Protein AF-A0A2L2WXB0-F1 (afdb_monomer)

pLDDT: mean 88.4, std 12.54, range [38.09, 97.31]

Structure (mmCIF, N/CA/C/O backbone):
data_AF-A0A2L2WXB0-F1
#
_entry.id   AF-A0A2L2WXB0-F1
#
loop_
_atom_site.group_PDB
_atom_site.id
_atom_site.type_symbol
_atom_site.label_atom_id
_atom_site.label_alt_id
_atom_site.label_comp_id
_atom_site.label_asym_id
_atom_site.label_entity_id
_atom_site.label_seq_id
_atom_site.pdbx_PDB_ins_code
_atom_site.Cartn_x
_atom_site.Cartn_y
_atom_site.Cartn_z
_atom_site.occupancy
_atom_site.B_iso_or_equiv
_atom_site.auth_seq_id
_atom_site.auth_comp_id
_atom_site.auth_asym_id
_atom_site.auth_atom_id
_atom_site.pdbx_PDB_model_num
ATOM 1 N N . MET A 1 1 ? -18.868 16.029 22.127 1.00 44.47 1 MET A N 1
ATOM 2 C CA . MET A 1 1 ? -17.450 16.137 21.742 1.00 44.47 1 MET A CA 1
ATOM 3 C C . MET A 1 1 ? -17.252 15.079 20.681 1.00 44.47 1 MET A C 1
ATOM 5 O O . MET A 1 1 ? -17.358 13.904 21.008 1.00 44.47 1 MET A O 1
ATOM 9 N N . GLU A 1 2 ? -17.184 15.479 19.413 1.00 50.97 2 GLU A N 1
ATOM 10 C CA . GLU A 1 2 ? -16.897 14.535 18.332 1.00 50.97 2 GLU A CA 1
ATOM 11 C C . GLU A 1 2 ? -15.580 13.829 18.655 1.00 50.97 2 GLU A C 1
ATOM 13 O O . GLU A 1 2 ? -14.612 14.472 19.057 1.00 50.97 2 GLU A O 1
ATOM 18 N N . ASN A 1 3 ? -15.576 12.501 18.558 1.00 55.81 3 ASN A N 1
ATOM 19 C CA . ASN A 1 3 ? -14.365 11.707 18.689 1.00 55.81 3 ASN A CA 1
ATOM 20 C C . ASN A 1 3 ? -13.390 12.162 17.597 1.00 55.81 3 ASN A C 1
ATOM 22 O O . ASN A 1 3 ? -13.584 11.820 16.429 1.00 55.81 3 ASN A O 1
ATOM 26 N N . GLU A 1 4 ? -12.370 12.940 17.959 1.00 64.00 4 GLU A N 1
ATOM 27 C CA . GLU A 1 4 ? -11.266 13.262 17.058 1.00 64.00 4 GLU A CA 1
ATOM 28 C C . GLU A 1 4 ? -10.707 11.951 16.497 1.00 64.00 4 GLU A C 1
ATOM 30 O O . GLU A 1 4 ? -10.203 11.099 17.232 1.00 64.00 4 GLU A O 1
ATOM 35 N N . LYS A 1 5 ? -10.820 11.760 15.180 1.00 76.19 5 LYS A N 1
ATOM 36 C CA . LYS A 1 5 ? -10.159 10.650 14.496 1.00 76.19 5 LYS A CA 1
ATOM 37 C C . LYS A 1 5 ? -8.662 10.948 14.464 1.00 76.19 5 LYS A C 1
ATOM 39 O O . LYS A 1 5 ? -8.173 11.567 13.525 1.00 76.19 5 LYS A O 1
ATOM 44 N N . THR A 1 6 ? -7.937 10.532 15.497 1.00 87.25 6 THR A N 1
ATOM 45 C CA . THR A 1 6 ? -6.479 10.658 15.536 1.00 87.25 6 THR A CA 1
ATOM 46 C C . THR A 1 6 ? -5.844 9.679 14.539 1.00 87.25 6 THR A C 1
ATOM 48 O O . THR A 1 6 ? -6.083 8.472 14.646 1.00 87.25 6 THR A O 1
ATOM 51 N N . PRO A 1 7 ? -5.028 10.147 13.577 1.00 92.19 7 PRO A N 1
ATOM 52 C CA . PRO A 1 7 ? -4.304 9.259 12.675 1.00 92.19 7 PRO A CA 1
ATOM 53 C C . PRO A 1 7 ? -3.318 8.365 13.438 1.00 92.19 7 PRO A C 1
ATOM 55 O O . PRO A 1 7 ? -2.569 8.843 14.291 1.00 92.19 7 PRO A O 1
ATOM 58 N N . LEU A 1 8 ? -3.283 7.074 13.100 1.00 94.19 8 LEU A N 1
ATOM 59 C CA . LEU A 1 8 ? -2.271 6.142 13.597 1.00 94.19 8 LEU A CA 1
ATOM 60 C C . LEU A 1 8 ? -1.116 6.044 12.596 1.00 94.19 8 LEU A C 1
ATOM 62 O O . LEU A 1 8 ? -1.323 5.693 11.436 1.00 94.19 8 LEU A O 1
ATOM 66 N N . TYR A 1 9 ? 0.106 6.291 13.064 1.00 95.56 9 TYR A N 1
ATOM 67 C CA . TYR A 1 9 ? 1.318 6.164 12.258 1.00 95.56 9 TYR A CA 1
ATOM 68 C C . TYR A 1 9 ? 1.987 4.811 12.509 1.00 95.56 9 TYR A C 1
ATOM 70 O O . TYR A 1 9 ? 2.320 4.475 13.645 1.00 95.56 9 TYR A O 1
ATOM 78 N N . VAL A 1 10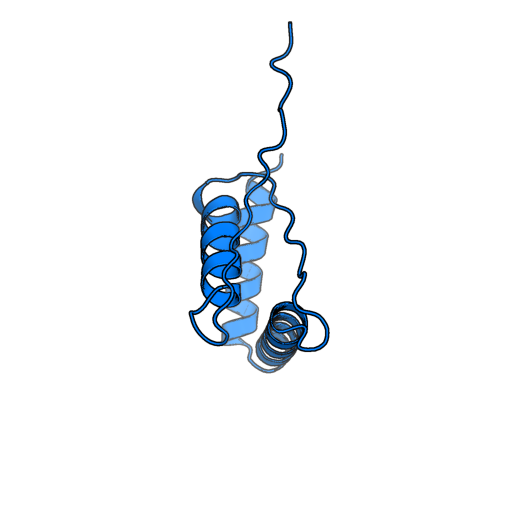 ? 2.204 4.037 11.443 1.00 96.00 10 VAL A N 1
ATOM 79 C CA . VAL A 1 10 ? 2.840 2.712 11.495 1.00 96.00 10 VAL A CA 1
ATOM 80 C C . VAL A 1 10 ? 4.039 2.696 10.555 1.00 96.00 10 VAL A C 1
ATOM 82 O O . VAL A 1 10 ? 3.920 3.081 9.394 1.00 96.00 10 VAL A O 1
ATOM 85 N N . ALA A 1 11 ? 5.188 2.224 11.043 1.00 95.31 11 ALA A N 1
ATOM 86 C CA . ALA A 1 11 ? 6.411 2.105 10.256 1.00 95.31 11 ALA A CA 1
ATOM 87 C C . ALA A 1 11 ? 6.942 0.667 10.281 1.00 95.31 11 ALA A C 1
ATOM 89 O O . ALA A 1 11 ? 7.242 0.121 11.342 1.00 95.31 11 ALA A O 1
ATOM 90 N N . PHE A 1 12 ? 7.111 0.074 9.100 1.00 93.69 12 PHE A N 1
ATOM 91 C CA . PHE A 1 12 ? 7.818 -1.194 8.931 1.00 93.69 12 PHE A CA 1
ATOM 92 C C . PHE A 1 12 ? 9.282 -0.909 8.594 1.00 93.69 12 PHE A C 1
ATOM 94 O O . PHE A 1 12 ? 9.624 -0.615 7.449 1.00 93.69 12 PHE A O 1
ATOM 101 N N . SER A 1 13 ? 10.157 -0.981 9.596 1.00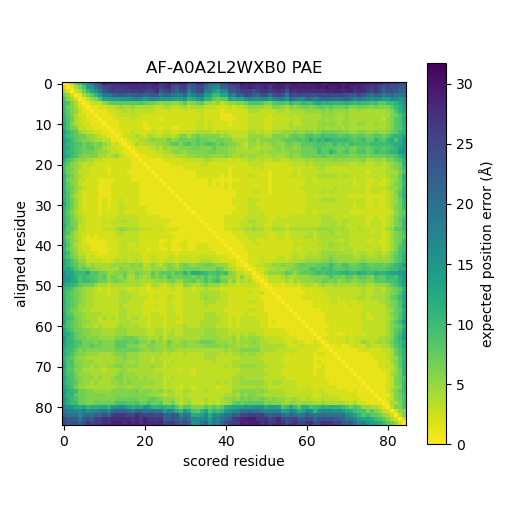 92.19 13 SER A N 1
ATOM 102 C CA . SER A 1 13 ? 11.572 -0.636 9.459 1.00 92.19 13 SER A CA 1
ATO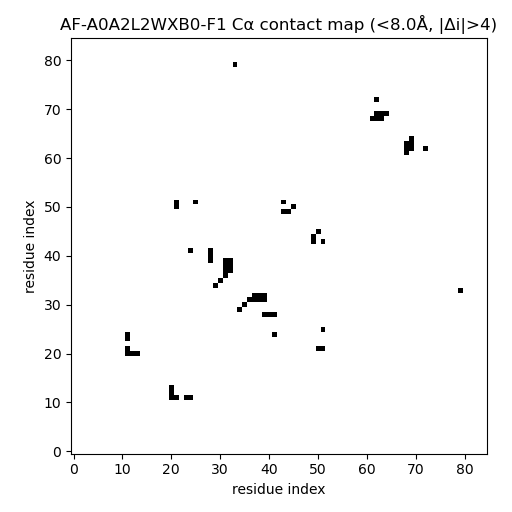M 103 C C . SER A 1 13 ? 12.490 -1.765 9.934 1.00 92.19 13 SER A C 1
ATOM 105 O O . SER A 1 13 ? 12.187 -2.528 10.845 1.00 92.19 13 SER A O 1
ATOM 107 N N . THR A 1 14 ? 13.631 -1.903 9.262 1.00 89.06 14 THR A N 1
ATOM 108 C CA . THR A 1 14 ? 14.732 -2.790 9.655 1.00 89.06 14 THR A CA 1
ATOM 109 C C . THR A 1 14 ? 15.996 -2.403 8.893 1.00 89.06 14 THR A C 1
ATOM 111 O O . THR A 1 14 ? 15.918 -1.915 7.758 1.00 89.06 14 THR A O 1
ATOM 114 N N . GLN A 1 15 ? 17.151 -2.686 9.493 1.00 86.69 15 GLN A N 1
ATOM 115 C CA . GLN A 1 15 ? 18.464 -2.483 8.882 1.00 86.69 15 GLN A CA 1
ATOM 116 C C . GLN A 1 15 ? 18.745 -3.481 7.747 1.00 86.69 15 GLN A C 1
ATOM 118 O O . GLN A 1 15 ? 19.523 -3.186 6.847 1.00 86.69 15 GLN A O 1
ATOM 123 N N . LYS A 1 16 ? 18.101 -4.659 7.749 1.00 88.94 16 LYS A N 1
ATOM 124 C CA . LYS A 1 16 ? 18.362 -5.700 6.747 1.00 88.94 16 LYS A CA 1
ATOM 125 C C . LYS A 1 16 ? 17.518 -5.487 5.482 1.00 88.94 16 LYS A C 1
ATOM 127 O O . LYS A 1 16 ? 16.291 -5.332 5.532 1.00 88.94 16 LYS A O 1
ATOM 132 N N . GLY A 1 17 ? 18.181 -5.481 4.327 1.00 86.19 17 GLY A N 1
ATOM 133 C CA . GLY A 1 17 ? 17.534 -5.519 3.012 1.00 86.19 17 GLY A CA 1
ATOM 134 C C . GLY A 1 17 ? 16.858 -6.869 2.752 1.00 86.19 17 GLY A C 1
ATOM 135 O O . GLY A 1 17 ? 17.261 -7.888 3.307 1.00 86.19 17 GLY A O 1
ATOM 136 N N . GLY A 1 18 ? 15.805 -6.884 1.933 1.00 86.88 18 GLY A N 1
ATOM 137 C CA . GLY A 1 18 ? 15.180 -8.133 1.474 1.00 86.88 18 GLY A CA 1
ATOM 138 C C . GLY A 1 18 ? 14.351 -8.912 2.505 1.00 86.88 18 GLY A C 1
ATOM 139 O O . GLY A 1 18 ? 13.894 -10.003 2.198 1.00 86.88 18 GLY A O 1
ATOM 140 N N . VAL A 1 19 ? 14.096 -8.378 3.705 1.00 91.50 19 VAL A N 1
ATOM 141 C CA . VAL A 1 19 ? 13.266 -9.072 4.719 1.00 91.50 19 VAL A CA 1
ATOM 142 C C . VAL A 1 19 ? 11.753 -8.949 4.495 1.00 91.50 19 VAL A C 1
ATOM 144 O O . VAL A 1 19 ? 10.970 -9.411 5.317 1.00 91.50 19 VAL A O 1
ATOM 147 N N . GLY A 1 20 ? 11.334 -8.264 3.427 1.00 92.12 20 GLY A N 1
ATOM 148 C CA . GLY A 1 20 ? 9.918 -8.097 3.093 1.00 92.12 20 GLY A CA 1
ATOM 149 C C . GLY A 1 20 ? 9.237 -6.849 3.661 1.00 92.12 20 GLY A C 1
ATOM 150 O O . GLY A 1 20 ? 8.015 -6.829 3.708 1.00 92.12 20 GLY A O 1
ATOM 151 N N . LYS A 1 21 ? 9.972 -5.795 4.058 1.00 93.75 21 LYS A N 1
ATOM 152 C C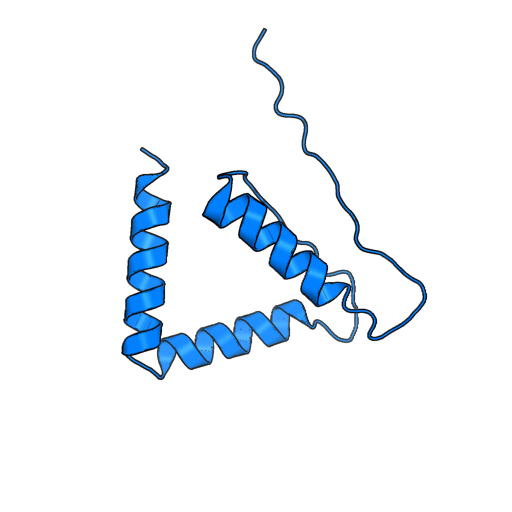A . LYS A 1 21 ? 9.376 -4.523 4.538 1.00 93.75 21 LYS A CA 1
ATOM 153 C C . LYS A 1 21 ? 8.268 -4.013 3.611 1.00 93.75 21 LYS A C 1
ATOM 155 O O . LYS A 1 21 ? 7.139 -3.826 4.041 1.00 93.75 21 LYS A O 1
ATOM 160 N N . THR A 1 22 ? 8.587 -3.868 2.327 1.00 93.44 22 THR A N 1
ATOM 161 C CA . THR A 1 22 ? 7.651 -3.429 1.286 1.00 93.44 22 THR A CA 1
ATOM 162 C C . THR A 1 22 ? 6.434 -4.345 1.198 1.00 93.44 22 THR A C 1
ATOM 164 O O . THR A 1 22 ? 5.305 -3.868 1.136 1.00 93.44 22 THR A O 1
ATOM 167 N N . THR A 1 23 ? 6.650 -5.661 1.252 1.00 93.88 23 THR A N 1
ATOM 168 C CA . THR A 1 23 ? 5.578 -6.662 1.240 1.00 93.88 23 THR A CA 1
ATOM 169 C C . THR A 1 23 ? 4.645 -6.488 2.435 1.00 93.88 23 THR A C 1
ATOM 171 O O . THR A 1 23 ? 3.434 -6.405 2.249 1.00 93.88 23 THR A O 1
ATOM 174 N N . PHE A 1 24 ? 5.187 -6.370 3.650 1.00 95.62 24 PHE A N 1
ATOM 175 C CA . PHE A 1 24 ? 4.394 -6.131 4.857 1.00 95.62 24 PHE A CA 1
ATOM 176 C C . PHE A 1 24 ? 3.623 -4.813 4.786 1.00 95.62 24 PHE A C 1
ATOM 178 O O . PHE A 1 24 ? 2.436 -4.803 5.104 1.00 95.62 24 PHE A O 1
ATOM 185 N N . THR A 1 25 ? 4.248 -3.736 4.301 1.00 95.88 25 THR A N 1
ATOM 186 C CA . THR A 1 25 ? 3.580 -2.444 4.094 1.00 95.88 25 THR A CA 1
ATOM 187 C C . THR A 1 25 ? 2.369 -2.584 3.172 1.00 95.88 25 THR A C 1
ATOM 189 O O . THR A 1 25 ? 1.273 -2.162 3.536 1.00 95.88 25 THR A O 1
ATOM 192 N N . VAL A 1 26 ? 2.533 -3.210 2.001 1.00 95.50 26 VAL A N 1
ATOM 193 C CA . VAL A 1 26 ? 1.445 -3.369 1.021 1.00 95.50 26 VAL A CA 1
ATOM 194 C C . VAL A 1 26 ? 0.338 -4.282 1.554 1.00 95.50 26 VAL A C 1
ATOM 196 O O . VAL A 1 26 ? -0.840 -3.952 1.406 1.00 95.50 26 VAL A O 1
ATOM 199 N N . LEU A 1 27 ? 0.684 -5.395 2.211 1.00 96.44 27 LEU A N 1
ATOM 200 C CA . LEU A 1 27 ? -0.296 -6.322 2.788 1.00 96.44 27 LEU A CA 1
ATOM 201 C C . LEU A 1 27 ? -1.096 -5.681 3.927 1.00 96.44 27 LEU A C 1
ATOM 203 O O . LEU A 1 27 ? -2.323 -5.774 3.936 1.00 96.44 27 LEU A O 1
ATOM 207 N N . ALA A 1 28 ? -0.424 -5.002 4.861 1.00 97.31 28 ALA A N 1
ATOM 208 C CA . ALA A 1 28 ? -1.081 -4.330 5.976 1.00 97.31 28 ALA A CA 1
ATOM 209 C C . ALA A 1 28 ? -2.007 -3.211 5.480 1.00 97.31 28 ALA A C 1
ATOM 211 O O . ALA A 1 28 ? -3.169 -3.159 5.884 1.00 97.31 28 ALA A O 1
ATOM 212 N N . ALA A 1 29 ? -1.533 -2.370 4.554 1.00 96.69 29 ALA A N 1
ATOM 213 C CA . ALA A 1 29 ? -2.340 -1.308 3.960 1.00 96.69 29 ALA A CA 1
ATOM 214 C C . ALA A 1 29 ? -3.566 -1.862 3.219 1.00 96.69 29 ALA A C 1
ATOM 216 O O . ALA A 1 29 ? -4.682 -1.390 3.428 1.00 96.69 29 ALA A O 1
ATOM 217 N N . SER A 1 30 ? -3.376 -2.911 2.412 1.00 94.94 30 SER A N 1
ATOM 218 C CA . SER A 1 30 ? -4.460 -3.566 1.670 1.00 94.94 30 SER A CA 1
ATOM 219 C C . SER A 1 30 ? -5.503 -4.177 2.605 1.00 94.94 30 SER A C 1
ATOM 221 O O . SER A 1 30 ? -6.699 -4.024 2.377 1.00 94.94 30 SER A O 1
ATOM 223 N N . TYR A 1 31 ? -5.075 -4.833 3.684 1.00 96.50 31 TYR A N 1
ATOM 224 C CA . TYR A 1 31 ? -5.981 -5.390 4.686 1.00 96.50 31 TYR A CA 1
ATOM 225 C C . TYR A 1 31 ? -6.784 -4.294 5.4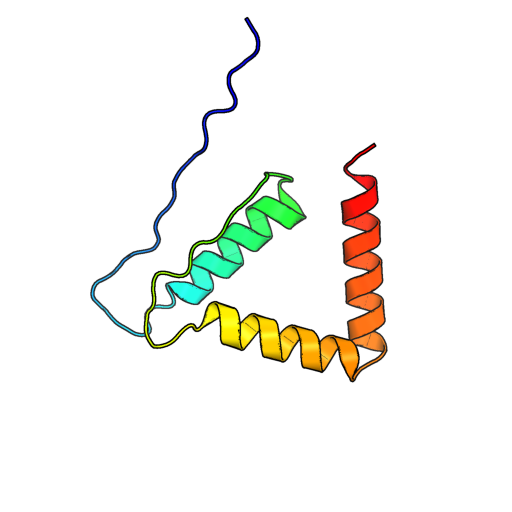01 1.00 96.50 31 TYR A C 1
ATOM 227 O O . TYR A 1 31 ? -8.012 -4.376 5.487 1.00 96.50 31 TYR A O 1
ATOM 235 N N . LEU A 1 32 ? -6.105 -3.251 5.884 1.00 95.94 32 LEU A N 1
ATOM 236 C CA . LEU A 1 32 ? -6.741 -2.149 6.607 1.00 95.94 32 LEU A CA 1
ATOM 237 C C . LEU A 1 32 ? -7.744 -1.392 5.727 1.00 95.94 32 LEU A C 1
ATOM 239 O O . LEU A 1 32 ? -8.853 -1.105 6.173 1.00 95.94 32 LEU A O 1
ATOM 243 N N . TYR A 1 33 ? -7.398 -1.140 4.467 1.00 94.50 33 TYR A N 1
ATOM 244 C CA . TYR A 1 33 ? -8.273 -0.433 3.540 1.00 94.50 33 TYR A CA 1
ATOM 245 C C . TYR A 1 33 ? -9.396 -1.336 3.005 1.00 94.50 33 TYR A C 1
ATOM 247 O O . TYR A 1 33 ? -10.578 -1.089 3.252 1.00 94.50 33 TYR A O 1
ATOM 255 N N . TYR A 1 34 ? -9.062 -2.435 2.320 1.00 91.38 34 TYR A N 1
ATOM 256 C CA . TYR A 1 34 ? -10.063 -3.233 1.603 1.00 91.38 34 TYR A CA 1
ATOM 257 C C . TYR A 1 34 ? -10.971 -4.050 2.531 1.00 91.38 34 TYR A C 1
ATOM 259 O O . TYR A 1 34 ? -12.168 -4.180 2.244 1.00 91.38 34 TYR A O 1
ATOM 267 N N . LEU A 1 35 ? -10.429 -4.585 3.634 1.00 91.75 35 LEU A N 1
ATOM 268 C CA . LEU A 1 35 ? -11.166 -5.471 4.543 1.00 91.75 35 LEU A CA 1
ATOM 269 C C . LEU A 1 35 ? -11.656 -4.777 5.811 1.00 91.75 35 LEU A C 1
ATOM 271 O O . LEU A 1 35 ? -12.720 -5.143 6.307 1.00 91.75 35 LEU A O 1
ATOM 275 N N . LYS A 1 36 ? -10.917 -3.796 6.341 1.00 93.12 36 LYS A N 1
ATOM 276 C CA . LYS A 1 36 ? -11.314 -3.091 7.572 1.00 93.12 36 LYS A CA 1
ATOM 277 C C . LYS A 1 36 ? -11.954 -1.725 7.350 1.00 93.12 36 LYS A C 1
ATOM 279 O O . LYS A 1 36 ? -12.601 -1.238 8.268 1.00 93.12 36 LYS A O 1
ATOM 284 N N . GLY A 1 37 ? -11.858 -1.160 6.146 1.00 89.62 37 GLY A N 1
ATOM 285 C CA . GLY A 1 37 ? -12.530 0.094 5.801 1.00 89.62 37 GLY A CA 1
ATOM 286 C C . GLY A 1 37 ? -11.922 1.332 6.462 1.00 89.62 37 GLY A C 1
ATOM 287 O O . GLY A 1 37 ? -12.629 2.315 6.647 1.00 89.62 37 GLY A O 1
ATOM 288 N N . TYR A 1 38 ? -10.642 1.287 6.840 1.00 92.62 38 TYR A N 1
ATOM 289 C CA . TYR A 1 38 ? -9.923 2.474 7.305 1.00 92.62 38 TYR A CA 1
ATOM 290 C C . TYR A 1 38 ? -9.416 3.298 6.125 1.00 92.62 38 TYR A C 1
ATOM 292 O O . TYR A 1 38 ? -8.991 2.729 5.122 1.00 92.62 38 TYR A O 1
ATOM 300 N N . ASP A 1 39 ? -9.361 4.619 6.286 1.00 93.19 39 ASP A N 1
ATOM 301 C CA . ASP A 1 39 ? -8.598 5.486 5.391 1.00 93.19 39 ASP A CA 1
ATOM 302 C C . ASP A 1 39 ? -7.100 5.246 5.617 1.00 93.19 39 ASP A C 1
ATOM 304 O O . ASP A 1 39 ? -6.601 5.354 6.739 1.00 93.19 39 ASP A O 1
ATOM 308 N N . VAL A 1 40 ? -6.379 4.880 4.556 1.00 95.69 40 VAL A N 1
ATOM 309 C CA . VAL A 1 40 ? -4.962 4.501 4.633 1.00 95.69 40 VAL A CA 1
ATOM 310 C C . VAL A 1 40 ? -4.157 5.284 3.606 1.00 95.69 40 VAL A C 1
ATOM 312 O O . VAL A 1 40 ? -4.451 5.246 2.413 1.00 95.69 40 VAL A O 1
ATOM 315 N N . ALA A 1 41 ? -3.086 5.927 4.068 1.00 95.62 41 ALA A N 1
ATOM 316 C CA . ALA A 1 41 ? -2.040 6.492 3.225 1.00 95.62 41 ALA A CA 1
ATOM 317 C C . ALA A 1 41 ? -0.750 5.679 3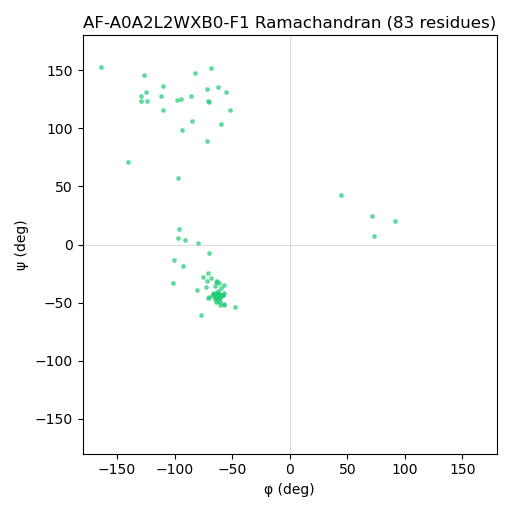.389 1.00 95.62 41 ALA A C 1
ATOM 319 O O . ALA A 1 41 ? -0.365 5.328 4.505 1.00 95.62 41 ALA A O 1
ATOM 320 N N . VAL A 1 42 ? -0.075 5.386 2.277 1.00 95.38 42 VAL A N 1
ATOM 321 C CA . VAL A 1 42 ? 1.220 4.693 2.266 1.00 95.38 42 VAL A CA 1
ATOM 322 C C . VAL A 1 42 ? 2.292 5.662 1.790 1.00 95.38 42 VAL A C 1
ATOM 324 O O . VAL A 1 42 ? 2.156 6.253 0.721 1.00 95.38 42 VAL A O 1
ATOM 327 N N . VAL A 1 43 ? 3.366 5.792 2.568 1.00 93.50 43 VAL A N 1
ATOM 328 C CA . VAL A 1 43 ? 4.549 6.584 2.216 1.00 93.50 43 VAL A CA 1
ATOM 329 C C . VAL A 1 43 ? 5.703 5.621 1.949 1.00 93.50 43 VAL A C 1
ATOM 331 O O . VAL A 1 43 ? 6.121 4.888 2.845 1.00 93.50 43 VAL A O 1
ATOM 334 N N . ASP A 1 44 ? 6.189 5.587 0.707 1.00 91.69 44 ASP A N 1
ATOM 335 C CA . ASP A 1 44 ? 7.340 4.764 0.323 1.00 91.69 44 ASP A CA 1
ATOM 336 C C . ASP A 1 44 ? 8.643 5.514 0.632 1.00 91.69 44 ASP A C 1
ATOM 338 O O . ASP A 1 44 ? 8.997 6.477 -0.048 1.00 91.69 44 ASP A O 1
ATOM 342 N N . CYS A 1 45 ? 9.341 5.075 1.679 1.00 89.62 45 CYS A N 1
ATOM 343 C CA . CYS A 1 45 ? 10.610 5.655 2.123 1.00 89.62 45 CYS A CA 1
ATOM 344 C C . CYS A 1 45 ? 11.843 4.903 1.580 1.00 89.62 45 CYS A C 1
ATOM 346 O O . CYS A 1 45 ? 12.944 5.108 2.087 1.00 89.62 45 CYS A O 1
ATOM 348 N N . ASP A 1 46 ? 11.687 4.014 0.592 1.00 85.06 46 ASP A N 1
ATOM 349 C CA . ASP A 1 46 ? 12.764 3.167 0.056 1.00 85.06 46 ASP A CA 1
ATOM 350 C C . ASP A 1 46 ? 13.394 3.763 -1.218 1.00 85.06 46 ASP A C 1
ATOM 352 O O . ASP A 1 46 ? 13.393 3.156 -2.294 1.00 85.06 46 ASP A O 1
ATOM 356 N N . TYR A 1 47 ? 13.914 4.992 -1.122 1.00 82.81 47 TYR A N 1
ATOM 357 C CA . TYR A 1 47 ? 14.719 5.582 -2.198 1.00 82.81 47 TYR A CA 1
ATOM 358 C C . TYR A 1 47 ? 16.095 4.888 -2.263 1.00 82.81 47 TYR A C 1
ATOM 360 O O . TYR A 1 47 ? 16.740 4.747 -1.221 1.00 82.81 47 TYR A O 1
ATOM 368 N N . PRO A 1 48 ? 16.602 4.492 -3.449 1.00 84.88 48 PRO A N 1
ATOM 369 C CA . PRO A 1 48 ? 16.078 4.754 -4.799 1.00 84.88 48 PRO A CA 1
ATOM 370 C C . PRO A 1 48 ? 15.227 3.621 -5.404 1.00 84.88 48 PRO A C 1
ATOM 372 O O . PRO A 1 48 ? 14.888 3.683 -6.582 1.00 84.88 48 PRO A O 1
ATOM 375 N N . GLN A 1 49 ? 14.923 2.556 -4.654 1.00 82.12 49 GLN A N 1
ATOM 376 C CA . GLN A 1 49 ? 14.315 1.342 -5.213 1.00 82.12 49 GLN A CA 1
ATOM 377 C C . GLN A 1 49 ? 12.845 1.523 -5.613 1.00 82.12 49 GLN A C 1
ATOM 379 O O . GLN A 1 49 ? 12.398 0.878 -6.559 1.00 82.12 49 GLN A O 1
ATOM 384 N N . HIS A 1 50 ? 12.092 2.389 -4.916 1.00 84.88 50 HIS A N 1
ATOM 385 C CA . HIS A 1 50 ? 10.683 2.711 -5.212 1.00 84.88 50 HIS A CA 1
ATOM 386 C C . HIS A 1 50 ? 9.819 1.475 -5.512 1.00 84.88 50 HIS A C 1
ATOM 388 O O . HIS A 1 50 ? 9.016 1.442 -6.455 1.00 84.88 50 HIS A O 1
ATOM 394 N N . SER A 1 51 ? 10.013 0.425 -4.712 1.00 88.75 51 SER A N 1
ATOM 395 C CA . SER A 1 51 ? 9.451 -0.901 -4.964 1.00 88.75 51 SER A CA 1
ATOM 396 C C . SER A 1 51 ? 7.922 -0.869 -5.088 1.00 88.75 51 SER A C 1
ATOM 398 O O . SER A 1 51 ? 7.357 -1.603 -5.904 1.00 88.75 51 SER A O 1
ATOM 400 N N . ILE A 1 52 ? 7.245 -0.000 -4.322 1.00 93.44 52 ILE A N 1
ATOM 401 C CA . ILE A 1 52 ? 5.782 0.135 -4.361 1.00 93.44 52 ILE A CA 1
ATOM 402 C C . ILE A 1 52 ? 5.338 0.799 -5.663 1.00 93.44 52 ILE A C 1
ATOM 404 O O . ILE A 1 52 ? 4.419 0.306 -6.314 1.00 93.44 52 ILE A O 1
ATOM 408 N N . ALA A 1 53 ? 5.996 1.883 -6.080 1.00 91.50 53 ALA A N 1
ATOM 409 C CA . ALA A 1 53 ? 5.653 2.572 -7.323 1.00 91.50 53 ALA A CA 1
ATOM 410 C C . ALA A 1 53 ? 5.824 1.648 -8.540 1.00 91.50 53 ALA A C 1
ATOM 412 O O . ALA A 1 53 ? 4.937 1.564 -9.390 1.00 91.50 53 ALA A O 1
ATOM 413 N N . GLY A 1 54 ? 6.927 0.892 -8.585 1.00 92.62 54 GLY A N 1
ATOM 414 C CA . GLY A 1 54 ? 7.163 -0.102 -9.631 1.00 92.62 54 GLY A CA 1
ATOM 415 C C . GLY A 1 54 ? 6.123 -1.227 -9.631 1.00 92.62 54 GLY A C 1
ATOM 416 O O . GLY A 1 54 ? 5.672 -1.635 -10.699 1.00 92.62 54 GLY A O 1
ATOM 417 N N . MET A 1 55 ? 5.711 -1.705 -8.451 1.00 92.56 55 MET A N 1
ATOM 418 C CA . MET A 1 55 ? 4.620 -2.679 -8.311 1.00 92.56 55 MET A CA 1
ATOM 419 C C . MET A 1 55 ? 3.309 -2.122 -8.871 1.00 92.56 55 MET A C 1
ATOM 421 O O . MET A 1 55 ? 2.729 -2.729 -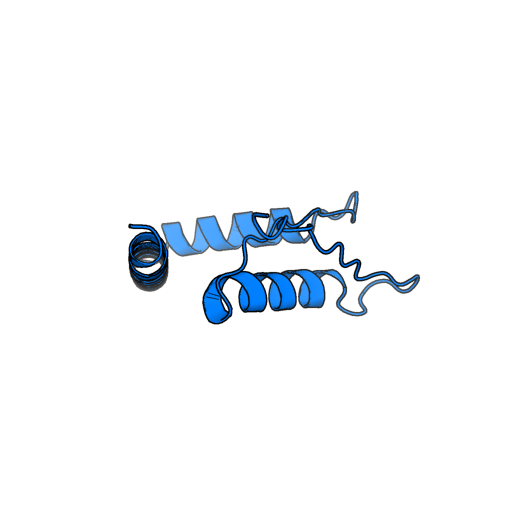9.763 1.00 92.56 55 MET A O 1
ATOM 425 N N . ARG A 1 56 ? 2.907 -0.918 -8.445 1.00 92.69 56 ARG A N 1
ATOM 426 C CA . ARG A 1 56 ? 1.662 -0.277 -8.895 1.00 92.69 56 ARG A CA 1
ATOM 427 C C . ARG A 1 56 ? 1.622 -0.047 -10.402 1.00 92.69 56 ARG A C 1
ATOM 429 O O . ARG A 1 56 ? 0.560 -0.185 -11.000 1.00 92.69 56 ARG A O 1
ATOM 436 N N . LYS A 1 57 ? 2.760 0.307 -11.007 1.00 94.69 57 LYS A N 1
ATOM 437 C CA . LYS A 1 57 ? 2.866 0.481 -12.459 1.00 94.69 57 LYS A CA 1
ATOM 438 C C . LYS A 1 57 ? 2.586 -0.830 -13.196 1.00 94.69 57 LYS A C 1
ATOM 440 O O . LYS A 1 57 ? 1.762 -0.836 -14.103 1.00 94.69 57 LYS A O 1
ATOM 445 N N . ARG A 1 58 ? 3.219 -1.930 -12.773 1.00 95.06 58 ARG A N 1
ATOM 446 C CA . ARG A 1 58 ? 2.992 -3.256 -13.371 1.00 95.06 58 ARG A CA 1
ATOM 447 C C . ARG A 1 58 ? 1.556 -3.732 -13.179 1.00 95.06 58 ARG A C 1
ATOM 449 O O . ARG A 1 58 ? 0.964 -4.225 -14.130 1.00 95.06 58 ARG A O 1
ATOM 456 N N . ASP A 1 59 ? 0.984 -3.525 -11.992 1.00 92.94 59 ASP A N 1
ATOM 457 C CA . ASP A 1 59 ? -0.417 -3.870 -11.727 1.00 92.94 59 ASP A CA 1
ATOM 458 C C . ASP A 1 59 ? -1.358 -3.120 -12.684 1.00 92.94 59 ASP A C 1
ATOM 460 O O . ASP A 1 59 ? -2.276 -3.711 -13.244 1.00 92.94 59 ASP A O 1
ATOM 464 N N . ALA A 1 60 ? -1.119 -1.822 -12.908 1.00 94.38 60 ALA A N 1
ATOM 465 C CA . ALA A 1 60 ? -1.925 -1.012 -13.819 1.00 94.38 60 ALA A CA 1
ATOM 466 C C . ALA A 1 60 ? -1.787 -1.459 -15.284 1.00 94.38 60 ALA A C 1
ATOM 468 O O . ALA A 1 60 ? -2.788 -1.536 -15.996 1.00 94.38 60 ALA A O 1
ATOM 469 N N . GLU A 1 61 ? -0.568 -1.778 -15.727 1.00 96.81 61 GLU A N 1
ATOM 470 C CA . GLU A 1 61 ? -0.312 -2.323 -17.066 1.00 96.81 61 GLU A CA 1
ATOM 471 C C . GLU A 1 61 ? -1.033 -3.665 -17.264 1.00 96.81 61 GLU A C 1
ATOM 473 O O . GLU A 1 61 ? -1.698 -3.862 -18.279 1.00 96.81 61 GLU A O 1
ATOM 478 N N . GLN A 1 62 ? -0.971 -4.557 -16.272 1.00 95.00 62 GLN A N 1
ATOM 479 C CA . GLN A 1 62 ? -1.616 -5.868 -16.319 1.00 95.00 62 GLN A CA 1
ATOM 480 C C . GLN A 1 62 ? -3.147 -5.765 -16.331 1.00 95.00 62 GLN A C 1
ATOM 482 O O . GLN A 1 62 ? -3.797 -6.411 -17.147 1.00 95.00 62 GLN A O 1
ATOM 487 N N . VAL A 1 63 ? -3.724 -4.908 -15.484 1.00 95.88 63 VAL A N 1
ATOM 488 C CA . VAL A 1 63 ? -5.171 -4.625 -15.478 1.00 95.88 63 VAL A CA 1
ATOM 489 C C . VAL A 1 63 ? -5.633 -4.024 -16.809 1.00 95.88 63 VAL A C 1
ATOM 491 O O . VAL A 1 63 ? -6.757 -4.269 -17.235 1.00 95.88 63 VAL A O 1
ATOM 494 N N . GLY A 1 64 ? -4.790 -3.231 -17.472 1.00 93.44 64 GLY A N 1
ATOM 495 C CA . GLY A 1 64 ? -5.108 -2.650 -18.776 1.00 93.44 64 GLY A CA 1
ATOM 496 C C . GLY A 1 64 ? -5.017 -3.635 -19.945 1.00 93.44 64 GLY A C 1
ATOM 497 O O . GLY A 1 64 ? -5.705 -3.438 -20.944 1.00 93.44 64 GLY A O 1
ATOM 498 N N . ALA A 1 65 ? -4.176 -4.666 -19.835 1.00 95.88 65 ALA A N 1
ATOM 499 C CA . ALA A 1 65 ? -3.887 -5.606 -20.918 1.00 95.88 65 ALA A CA 1
ATOM 500 C C . ALA A 1 65 ? -4.778 -6.861 -20.924 1.00 95.88 65 ALA A C 1
ATOM 502 O O . ALA A 1 65 ? -4.851 -7.542 -21.945 1.00 95.88 65 ALA A O 1
ATOM 503 N N . ASP A 1 66 ? -5.434 -7.176 -19.807 1.00 97.00 66 ASP A N 1
ATOM 504 C CA . ASP A 1 66 ? -6.162 -8.428 -19.603 1.00 97.00 66 ASP A CA 1
ATOM 505 C C . ASP A 1 66 ? -7.587 -8.158 -19.092 1.00 97.00 66 ASP A C 1
ATOM 507 O O . ASP A 1 66 ? -7.795 -7.507 -18.063 1.00 97.00 66 ASP A O 1
ATOM 511 N N . GLU A 1 67 ? -8.584 -8.659 -19.826 1.00 96.00 67 GLU A N 1
ATOM 512 C CA . GLU A 1 67 ? -10.000 -8.402 -19.544 1.00 96.00 67 GLU A CA 1
ATOM 513 C C . GLU A 1 67 ? -10.490 -9.058 -18.242 1.00 96.00 67 GLU A C 1
ATOM 515 O O . GLU A 1 67 ? -11.369 -8.502 -17.577 1.00 96.00 67 GLU A O 1
ATOM 520 N N . ASP A 1 68 ? -9.903 -10.181 -17.814 1.00 96.50 68 ASP A N 1
ATOM 521 C CA . ASP A 1 68 ? -10.245 -10.793 -16.529 1.00 96.50 68 ASP A CA 1
ATOM 522 C C . ASP A 1 68 ? -9.739 -9.932 -15.370 1.00 96.50 68 ASP A C 1
ATOM 524 O O . ASP A 1 68 ? -10.497 -9.632 -14.439 1.00 96.50 68 ASP A O 1
ATOM 528 N N . TYR A 1 69 ? -8.494 -9.452 -15.442 1.00 95.81 69 TYR A N 1
ATOM 529 C CA . TYR A 1 69 ? -7.956 -8.542 -14.425 1.00 95.81 69 TYR A CA 1
ATOM 530 C C . TYR A 1 69 ? -8.685 -7.196 -14.404 1.00 95.81 69 TYR A C 1
ATOM 532 O O . TYR A 1 69 ? -8.932 -6.635 -13.330 1.00 95.81 69 TYR A O 1
ATOM 540 N N . LYS A 1 70 ? -9.105 -6.698 -15.566 1.00 96.50 70 LYS A N 1
ATOM 541 C CA . LYS A 1 70 ? -9.937 -5.498 -15.685 1.00 96.50 70 LYS A CA 1
ATOM 542 C C . LYS A 1 70 ? -11.299 -5.667 -15.022 1.00 96.50 70 LYS A C 1
ATOM 544 O O . LYS A 1 70 ? -11.722 -4.787 -14.269 1.00 96.50 70 LYS A O 1
ATOM 549 N N . ARG A 1 71 ? -11.964 -6.808 -15.239 1.00 96.25 71 ARG A N 1
ATOM 550 C CA . ARG A 1 71 ? -13.227 -7.149 -14.569 1.00 96.25 71 ARG A CA 1
ATOM 551 C C . ARG A 1 71 ? -13.048 -7.219 -13.052 1.00 96.25 71 ARG A C 1
ATOM 553 O O . ARG A 1 71 ? -13.828 -6.607 -12.326 1.00 96.25 71 ARG A O 1
ATOM 560 N N . MET A 1 72 ? -11.997 -7.888 -12.572 1.00 94.81 72 MET A N 1
ATOM 561 C CA . MET A 1 72 ? -11.687 -7.966 -11.136 1.00 94.81 72 MET A CA 1
ATOM 562 C C . MET A 1 72 ? -11.477 -6.578 -10.513 1.00 94.81 72 MET A C 1
ATOM 564 O O . MET A 1 72 ? -12.000 -6.295 -9.432 1.00 94.81 72 MET A O 1
ATOM 568 N N . ALA A 1 73 ? -10.746 -5.693 -11.198 1.00 92.81 73 ALA A N 1
ATOM 569 C CA . ALA A 1 73 ? -10.533 -4.323 -10.745 1.00 92.81 73 ALA A CA 1
ATOM 570 C C . ALA A 1 73 ? -11.849 -3.529 -10.697 1.00 92.81 73 ALA A C 1
ATOM 572 O O . ALA A 1 73 ? -12.122 -2.863 -9.696 1.00 92.81 73 ALA A O 1
ATOM 573 N N . TYR A 1 74 ? -12.690 -3.635 -11.732 1.00 93.00 74 TYR A N 1
ATOM 574 C CA . TYR A 1 74 ? -14.008 -2.997 -11.775 1.00 93.00 74 TYR A CA 1
ATOM 575 C C . TYR A 1 74 ? -14.887 -3.425 -10.593 1.00 93.00 74 TYR A C 1
ATOM 577 O O . TYR A 1 74 ? -15.352 -2.572 -9.839 1.00 93.00 74 TYR A O 1
ATOM 585 N N . GLU A 1 75 ? -15.040 -4.732 -10.362 1.00 93.25 75 GLU A N 1
ATOM 586 C CA . GLU A 1 75 ? -15.819 -5.276 -9.240 1.00 93.25 75 GLU A CA 1
ATOM 587 C C . GLU A 1 75 ? -15.308 -4.758 -7.887 1.00 93.25 75 GLU A C 1
ATOM 589 O O . GLU A 1 75 ? -16.086 -4.383 -7.002 1.00 93.25 75 GLU A O 1
ATOM 594 N N . GLN A 1 76 ? -13.983 -4.696 -7.728 1.00 89.94 76 GLN A N 1
ATO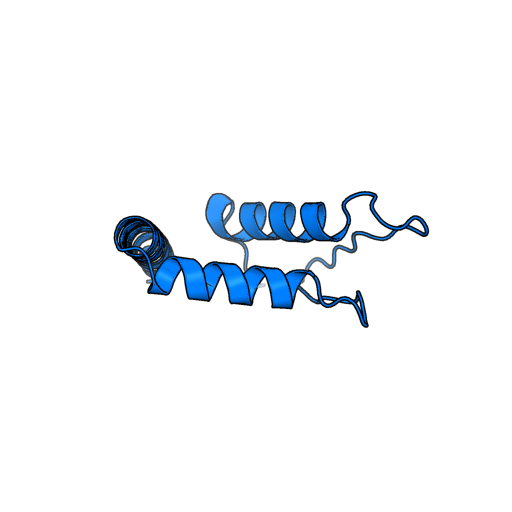M 595 C CA . GLN A 1 76 ? -13.357 -4.172 -6.524 1.00 89.94 76 GLN A CA 1
ATOM 596 C C . GLN A 1 76 ? -13.653 -2.681 -6.318 1.00 89.94 76 GLN A C 1
ATOM 598 O O . GLN A 1 76 ? -13.995 -2.299 -5.196 1.00 89.94 76 GLN A O 1
ATOM 603 N N . PHE A 1 77 ? -13.550 -1.848 -7.358 1.00 89.00 77 PHE A N 1
ATOM 604 C CA . PHE A 1 77 ? -13.861 -0.419 -7.264 1.00 89.00 77 PHE A CA 1
ATOM 605 C C . PHE A 1 77 ? -15.346 -0.173 -7.007 1.00 89.00 77 PHE A C 1
ATOM 607 O O . PHE A 1 77 ? -15.666 0.602 -6.112 1.00 89.00 77 PHE A O 1
ATOM 614 N N . THR A 1 78 ? -16.2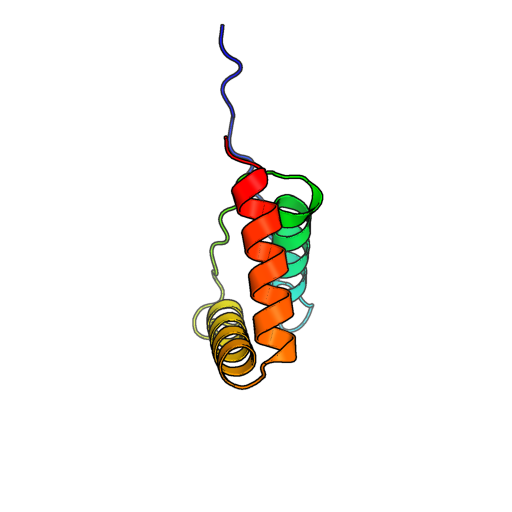52 -0.890 -7.676 1.00 90.94 78 THR A N 1
ATOM 615 C CA . THR A 1 78 ? -17.698 -0.794 -7.420 1.00 90.94 78 THR A CA 1
ATOM 616 C C . THR A 1 78 ? -18.032 -1.131 -5.967 1.00 90.94 78 THR A C 1
ATOM 618 O O . THR A 1 78 ? -18.773 -0.397 -5.311 1.00 90.94 78 THR A O 1
ATOM 621 N N . ARG A 1 79 ? -17.428 -2.194 -5.414 1.00 87.31 79 ARG A N 1
ATOM 622 C CA . ARG A 1 79 ? -17.595 -2.561 -3.999 1.00 87.31 79 ARG A CA 1
ATOM 623 C C . ARG A 1 79 ? -17.069 -1.490 -3.041 1.00 87.31 79 ARG A C 1
ATOM 625 O O . ARG A 1 79 ? -17.580 -1.380 -1.931 1.00 87.31 79 ARG A O 1
ATOM 632 N N . LEU A 1 80 ? -16.035 -0.741 -3.423 1.00 85.94 80 LEU A N 1
ATOM 633 C CA . LEU A 1 80 ? -15.466 0.335 -2.605 1.00 85.94 80 LEU A CA 1
ATOM 634 C C . LEU A 1 80 ? -16.270 1.633 -2.711 1.00 85.94 80 LEU A C 1
ATOM 636 O O . LEU A 1 80 ? -16.499 2.269 -1.689 1.00 85.94 80 LEU A O 1
ATOM 640 N N . SER A 1 81 ? -16.762 1.991 -3.898 1.00 74.25 81 SER A N 1
ATOM 641 C CA . SER A 1 81 ? -17.636 3.153 -4.102 1.00 74.25 81 SER A CA 1
ATOM 642 C C . SER A 1 81 ? -18.975 3.006 -3.376 1.00 74.25 81 SER A C 1
ATOM 644 O O . SER A 1 81 ? -19.501 3.985 -2.862 1.00 74.25 81 SER A O 1
ATOM 646 N N . GLY A 1 82 ? -19.494 1.781 -3.244 1.00 61.38 82 GLY A N 1
ATOM 647 C CA . GLY A 1 82 ? -20.683 1.502 -2.432 1.00 61.38 82 GLY A CA 1
ATOM 648 C C . GLY A 1 82 ? -20.479 1.634 -0.915 1.00 61.38 82 GLY A C 1
ATOM 649 O O . GLY A 1 82 ? -21.449 1.542 -0.172 1.00 61.38 82 GLY A O 1
ATOM 650 N N . LYS A 1 83 ? -19.242 1.836 -0.436 1.00 56.28 83 LYS A N 1
ATOM 651 C CA . LYS A 1 83 ? -18.937 2.074 0.989 1.00 56.28 83 LYS A CA 1
ATOM 652 C C . LYS A 1 83 ? -18.943 3.564 1.370 1.00 56.28 83 LYS A C 1
ATOM 654 O O . LYS A 1 83 ? -18.631 3.881 2.513 1.00 56.28 83 LYS A O 1
ATOM 659 N N . GLY A 1 84 ? -19.290 4.456 0.438 1.00 50.66 84 GLY A N 1
ATOM 660 C CA . GLY A 1 84 ? -19.347 5.903 0.647 1.00 50.66 84 GLY A CA 1
ATOM 661 C C . GLY A 1 84 ? -20.549 6.548 -0.044 1.00 50.66 84 GLY A C 1
ATOM 662 O O . GLY A 1 84 ? -20.374 7.265 -1.026 1.00 50.66 84 GLY A O 1
ATOM 663 N N . ALA A 1 85 ? -21.746 6.282 0.483 1.00 38.09 85 ALA A N 1
ATOM 664 C CA . ALA A 1 85 ? -22.919 7.151 0.404 1.00 38.09 85 ALA A CA 1
ATOM 665 C C . ALA A 1 85 ? -23.551 7.217 1.799 1.00 38.09 85 ALA A C 1
ATOM 667 O O . ALA A 1 85 ? -23.598 6.149 2.455 1.00 38.09 85 ALA A O 1
#

Solvent-accessible surface area (backbone atoms only — not comparable to full-atom values): 5561 Å² total; per-residue (Å²): 131,82,81,77,84,75,85,83,87,83,83,77,81,72,93,65,80,90,78,45,50,69,56,52,52,53,51,53,49,47,45,40,32,77,76,66,68,44,94,76,86,88,82,88,86,52,79,90,69,43,63,64,62,57,48,54,51,53,52,51,52,49,32,73,75,32,71,67,48,33,50,54,51,49,56,52,49,54,60,54,56,71,74,69,124

Secondary structure (DSSP, 8-state):
-----PPPP-----SSTTSSHHHHHHHHHHIIIIIT----------TTT-HHHHHHHHHHHHHHH-HHHHHHHHHHHHHHHTT--

Mean predicted aligned error: 5.73 Å

Radius of gyration: 15.74 Å; Cα contacts (8 Å, |Δi|>4): 34; chains: 1; bounding box: 41×27×43 Å

Foldseek 3Di:
DPDPPDDDDDAQDDPDPPPCRVVCQVVVQCCCCQPVPDDDDDDDPDPPPPVVVVVVVVLVVVCVPDVVSVVVVVVSVVVNVVVPD

Sequence (85 aa):
MENEKTPLYVAFSTQKGGVGKTTFTVLAASYLYYLKGYDVAVVDCDYPQHSIAGMRKRDAEQVGADEDYKRMAYEQFTRLSGKGA